Protein AF-A0A4Y8Q5B0-F1 (afdb_monomer_lite)

Structure (mmCIF, N/CA/C/O backbone):
data_AF-A0A4Y8Q5B0-F1
#
_entry.id   AF-A0A4Y8Q5B0-F1
#
loop_
_atom_site.group_PDB
_atom_site.id
_at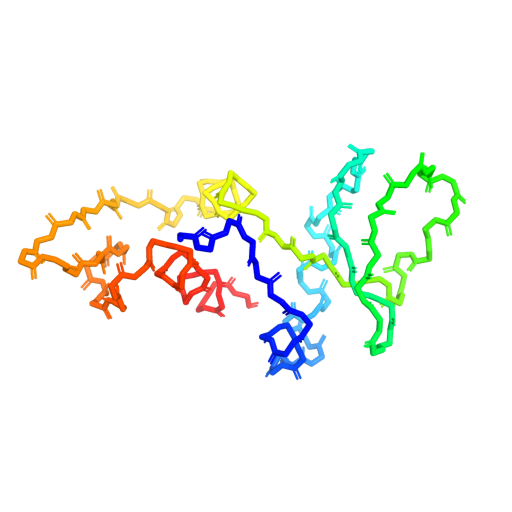om_site.type_symbol
_atom_site.label_atom_id
_atom_site.label_alt_id
_atom_site.label_comp_id
_atom_site.label_asym_id
_atom_site.label_entity_id
_atom_site.label_seq_id
_atom_site.pdbx_PDB_ins_code
_atom_site.Cartn_x
_atom_site.Cartn_y
_atom_site.Cartn_z
_atom_site.occupancy
_atom_site.B_iso_or_equiv
_atom_site.auth_seq_id
_atom_site.auth_comp_id
_atom_site.auth_asym_id
_atom_site.auth_atom_id
_atom_site.pdbx_PDB_model_num
ATOM 1 N N . MET A 1 1 ? -4.712 15.920 4.320 1.00 74.62 1 MET A N 1
ATOM 2 C CA . MET A 1 1 ? -5.005 14.478 4.361 1.00 74.62 1 MET A CA 1
ATOM 3 C C . MET A 1 1 ? -4.083 13.789 3.386 1.00 74.62 1 MET A C 1
ATOM 5 O O . MET A 1 1 ? -4.186 14.017 2.184 1.00 74.62 1 MET A O 1
ATOM 9 N N . LYS A 1 2 ? -3.141 13.016 3.909 1.00 85.06 2 LYS A N 1
ATOM 10 C CA . LYS A 1 2 ? -2.256 12.183 3.105 1.00 85.06 2 LYS A CA 1
ATOM 11 C C . LYS A 1 2 ? -3.037 11.066 2.398 1.00 85.06 2 LYS A C 1
ATOM 13 O O . LYS A 1 2 ? -3.950 10.492 2.984 1.00 85.06 2 LYS A O 1
ATOM 18 N N . LEU A 1 3 ? -2.701 10.789 1.136 1.00 89.31 3 LEU A N 1
ATOM 19 C CA . LEU A 1 3 ? -3.434 9.833 0.283 1.00 89.31 3 LEU A CA 1
ATOM 20 C C . LEU A 1 3 ? -2.623 8.588 -0.103 1.00 89.31 3 LEU A C 1
ATOM 22 O O . LEU A 1 3 ? -3.199 7.623 -0.600 1.00 89.31 3 LEU A O 1
ATOM 26 N N . ARG A 1 4 ? -1.304 8.620 0.107 1.00 95.12 4 ARG A N 1
ATOM 27 C CA . ARG A 1 4 ? -0.373 7.519 -0.151 1.00 95.12 4 ARG A CA 1
ATOM 28 C C . ARG A 1 4 ? 0.816 7.588 0.793 1.00 95.12 4 ARG A C 1
ATOM 30 O O . ARG A 1 4 ? 1.119 8.662 1.319 1.00 95.12 4 ARG A O 1
ATOM 37 N N . ILE A 1 5 ? 1.506 6.471 0.939 1.00 95.38 5 ILE A N 1
ATOM 38 C CA . ILE A 1 5 ? 2.794 6.407 1.632 1.00 95.38 5 ILE A CA 1
ATOM 39 C C . ILE A 1 5 ? 3.907 7.031 0.787 1.00 95.38 5 ILE A C 1
ATOM 41 O O . ILE A 1 5 ? 3.801 7.148 -0.434 1.00 95.38 5 ILE A O 1
ATOM 45 N N . THR A 1 6 ? 4.970 7.455 1.455 1.00 95.19 6 THR A N 1
ATOM 46 C CA . THR A 1 6 ? 6.124 8.133 0.852 1.00 95.19 6 THR A CA 1
ATOM 47 C C . THR A 1 6 ? 7.337 7.216 0.786 1.00 95.19 6 THR A C 1
ATOM 49 O O . THR A 1 6 ? 7.409 6.212 1.500 1.00 95.19 6 THR A O 1
ATOM 52 N N . TYR A 1 7 ? 8.342 7.604 -0.002 1.00 94.56 7 TYR A N 1
ATOM 53 C CA . TYR A 1 7 ? 9.646 6.938 -0.029 1.00 94.56 7 TYR A CA 1
ATOM 54 C C . TYR A 1 7 ? 10.215 6.737 1.384 1.00 94.56 7 TYR A C 1
ATOM 56 O O . TYR A 1 7 ? 10.651 5.645 1.725 1.00 94.56 7 TYR A O 1
ATOM 64 N N . ARG A 1 8 ? 10.140 7.765 2.242 1.00 93.94 8 ARG A N 1
ATOM 65 C CA . ARG A 1 8 ? 10.679 7.720 3.616 1.00 93.94 8 ARG A CA 1
ATOM 66 C C . ARG A 1 8 ? 10.037 6.663 4.510 1.00 93.94 8 ARG A C 1
ATOM 68 O O . ARG A 1 8 ? 10.592 6.341 5.559 1.00 93.94 8 ARG A O 1
ATOM 75 N N . GLU A 1 9 ? 8.837 6.220 4.167 1.00 93.94 9 GLU A N 1
ATOM 76 C CA . GLU A 1 9 ? 8.111 5.203 4.921 1.00 93.94 9 GLU A CA 1
ATOM 77 C C . GLU A 1 9 ? 8.465 3.822 4.399 1.00 93.94 9 GLU A C 1
ATOM 79 O O . GLU A 1 9 ? 8.905 2.983 5.176 1.00 93.94 9 GLU A O 1
ATOM 84 N N . VAL A 1 10 ? 8.418 3.621 3.079 1.00 94.19 10 VAL A N 1
ATOM 85 C CA . VAL A 1 10 ? 8.835 2.345 2.482 1.00 94.19 10 VAL A CA 1
ATOM 86 C C . VAL A 1 10 ? 10.330 2.065 2.652 1.00 94.19 10 VAL A C 1
ATOM 88 O O . VAL A 1 10 ? 10.728 0.907 2.701 1.00 94.19 10 VAL A O 1
ATOM 91 N N . SER A 1 11 ? 11.169 3.095 2.810 1.00 92.81 11 SER A N 1
ATOM 92 C CA . SER A 1 11 ? 12.608 2.944 3.060 1.00 92.81 11 SER A CA 1
ATOM 93 C C . SER A 1 11 ? 12.931 2.373 4.446 1.00 92.81 11 SER A C 1
ATOM 95 O O . SER A 1 11 ? 14.090 2.073 4.722 1.00 92.81 11 SER A O 1
ATOM 97 N N . ARG A 1 12 ? 11.943 2.279 5.346 1.00 94.44 12 ARG A N 1
ATOM 98 C CA . ARG A 1 12 ? 12.101 1.686 6.686 1.00 94.44 12 ARG A CA 1
ATOM 99 C C . ARG A 1 12 ? 11.874 0.177 6.692 1.00 94.44 12 ARG A C 1
ATOM 101 O O . ARG A 1 12 ? 12.196 -0.465 7.688 1.00 94.44 12 ARG A O 1
ATOM 108 N N . LEU A 1 13 ? 11.319 -0.367 5.610 1.00 95.62 13 LEU A N 1
ATOM 109 C CA . LEU A 1 13 ? 11.036 -1.788 5.474 1.00 95.62 13 LEU A CA 1
ATOM 110 C C . LEU A 1 13 ? 12.327 -2.606 5.395 1.00 95.62 13 LEU A C 1
ATOM 112 O O . LEU A 1 13 ? 13.323 -2.176 4.807 1.00 95.62 13 LEU A O 1
ATOM 116 N N . SER A 1 14 ? 12.288 -3.825 5.932 1.00 96.62 14 SER A N 1
ATOM 117 C CA . SER A 1 14 ? 13.367 -4.792 5.725 1.00 96.62 14 SER A CA 1
ATOM 118 C C . SER A 1 14 ? 13.401 -5.286 4.266 1.00 96.62 14 SER A C 1
ATOM 120 O O . SER A 1 14 ? 12.395 -5.199 3.551 1.00 96.62 14 SER A O 1
ATOM 122 N N . PRO A 1 15 ? 14.525 -5.859 3.796 1.00 95.25 15 PRO A N 1
ATOM 123 C CA . PRO A 1 15 ? 14.601 -6.461 2.463 1.00 95.25 15 PRO A CA 1
ATOM 124 C C . PRO A 1 15 ? 13.514 -7.515 2.196 1.00 95.25 15 PRO A C 1
ATOM 126 O O . PRO A 1 15 ? 12.980 -7.591 1.087 1.00 95.25 15 PRO A O 1
ATOM 129 N N . GLU A 1 16 ? 13.154 -8.305 3.208 1.00 96.50 16 GLU A N 1
ATOM 130 C CA . GLU A 1 16 ? 12.100 -9.318 3.143 1.00 96.50 16 GLU A CA 1
ATOM 131 C C . GLU A 1 16 ? 10.724 -8.672 2.961 1.00 96.50 16 GLU A C 1
ATOM 133 O O . GLU A 1 16 ? 9.993 -9.050 2.047 1.00 96.50 16 GLU A O 1
ATOM 138 N N . GLN A 1 17 ? 10.408 -7.643 3.751 1.00 97.06 17 GLN A N 1
ATOM 139 C CA . GLN A 1 17 ? 9.147 -6.904 3.647 1.00 97.06 17 GLN A CA 1
ATOM 140 C C . GLN A 1 17 ? 9.001 -6.222 2.283 1.00 97.06 17 GLN A C 1
ATOM 142 O O . GLN A 1 17 ? 7.941 -6.280 1.657 1.00 97.06 17 GLN A O 1
ATOM 147 N N . VAL A 1 18 ? 10.085 -5.629 1.771 1.00 95.75 18 VAL A N 1
ATOM 148 C CA . VAL A 1 18 ? 10.120 -5.057 0.419 1.00 95.75 18 VAL A CA 1
ATOM 149 C C . VAL A 1 18 ? 9.847 -6.134 -0.634 1.00 95.75 18 VAL A C 1
ATOM 151 O O . VAL A 1 18 ? 9.097 -5.893 -1.581 1.00 95.75 18 VAL A O 1
ATOM 154 N N . SER A 1 19 ? 10.432 -7.324 -0.482 1.00 95.50 19 SER A N 1
ATOM 155 C CA . SER A 1 19 ? 10.198 -8.453 -1.388 1.00 95.50 19 SER A CA 1
ATOM 156 C C . SER A 1 19 ? 8.731 -8.896 -1.372 1.00 95.50 19 SER A C 1
ATOM 158 O O . SER A 1 19 ? 8.109 -8.996 -2.434 1.00 95.50 19 SER A O 1
ATOM 160 N N . THR A 1 20 ? 8.144 -9.070 -0.181 1.00 95.69 20 THR A N 1
ATOM 161 C CA . THR A 1 20 ? 6.721 -9.396 -0.002 1.00 95.69 20 THR A CA 1
ATOM 162 C C . THR A 1 20 ? 5.840 -8.361 -0.693 1.00 95.69 20 THR A C 1
ATOM 164 O O . THR A 1 20 ? 4.994 -8.715 -1.520 1.00 95.69 20 THR A O 1
ATOM 167 N N . LEU A 1 21 ? 6.081 -7.076 -0.430 1.00 95.94 21 LEU A N 1
ATOM 168 C CA . LEU A 1 21 ? 5.307 -5.977 -0.992 1.00 95.94 21 LEU A CA 1
ATOM 169 C C . LEU A 1 21 ? 5.391 -5.936 -2.529 1.00 95.94 21 LEU A C 1
ATOM 171 O O . LEU A 1 21 ? 4.366 -5.837 -3.206 1.00 95.94 21 LEU A O 1
ATOM 175 N N . ARG A 1 22 ? 6.597 -6.080 -3.095 1.00 94.75 22 ARG A N 1
ATOM 176 C CA . ARG A 1 22 ? 6.826 -6.131 -4.553 1.00 94.75 22 ARG A CA 1
ATOM 177 C C . ARG A 1 22 ? 6.160 -7.327 -5.223 1.00 94.75 22 ARG A C 1
ATOM 179 O O . ARG A 1 22 ? 5.702 -7.210 -6.360 1.00 94.75 22 ARG A O 1
ATOM 186 N N . SER A 1 23 ? 6.154 -8.477 -4.550 1.00 94.69 23 SER A N 1
ATOM 187 C CA . SER A 1 23 ? 5.563 -9.707 -5.084 1.00 94.69 23 SER A CA 1
ATOM 188 C C . SER A 1 23 ? 4.041 -9.610 -5.186 1.00 94.69 23 SER A C 1
ATOM 190 O O . SER A 1 23 ? 3.455 -10.118 -6.139 1.00 94.69 23 SER A O 1
ATOM 192 N N . TRP A 1 24 ? 3.414 -8.913 -4.236 1.00 96.25 24 TRP A N 1
ATOM 193 C CA . TRP A 1 24 ? 1.974 -8.699 -4.210 1.00 96.25 24 TRP A CA 1
ATOM 194 C C . TRP A 1 24 ? 1.523 -7.625 -5.204 1.00 96.25 24 TRP A C 1
ATOM 196 O O . TRP A 1 24 ? 0.506 -7.787 -5.874 1.00 96.25 24 TRP A O 1
ATOM 206 N N . TRP A 1 25 ? 2.275 -6.530 -5.317 1.00 95.38 25 TRP A N 1
ATOM 207 C CA . TRP A 1 25 ? 1.848 -5.377 -6.101 1.00 95.38 25 TRP A CA 1
ATOM 208 C C . TRP A 1 25 ? 1.789 -5.668 -7.603 1.00 95.38 25 TRP A C 1
ATOM 210 O O . TRP A 1 25 ? 2.745 -6.154 -8.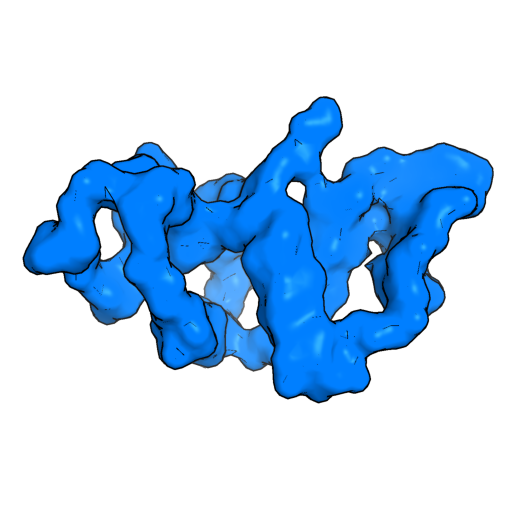206 1.00 95.38 25 TRP A O 1
ATOM 220 N N . GLN A 1 26 ? 0.677 -5.314 -8.239 1.00 93.56 26 GLN A N 1
ATOM 221 C CA . GLN A 1 26 ? 0.517 -5.334 -9.691 1.00 93.56 26 GLN A CA 1
ATOM 222 C C . GLN A 1 26 ? 0.450 -3.883 -10.187 1.00 93.56 26 GLN A C 1
ATOM 224 O O . GLN A 1 26 ? -0.587 -3.253 -9.996 1.00 93.56 26 GLN A O 1
ATOM 229 N N . PRO A 1 27 ? 1.529 -3.342 -10.789 1.00 93.31 27 PRO A N 1
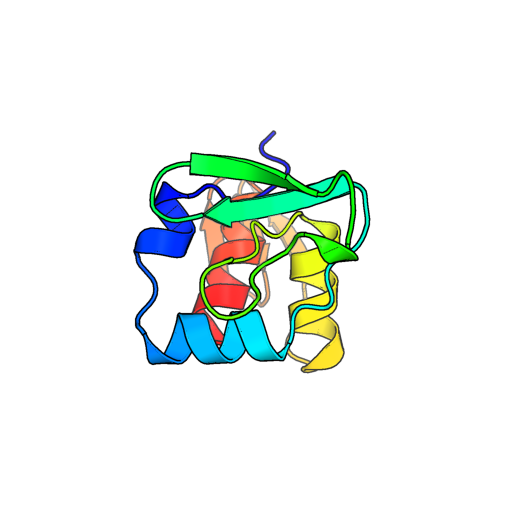ATOM 230 C CA . PRO A 1 27 ? 1.578 -1.947 -11.206 1.00 93.31 27 PRO A CA 1
ATOM 231 C C . PRO A 1 27 ? 0.479 -1.607 -12.208 1.00 93.31 27 PRO A C 1
ATOM 233 O O . PRO A 1 27 ? 0.284 -2.337 -13.183 1.00 93.31 27 PRO A O 1
ATOM 236 N N . GLN A 1 28 ? -0.176 -0.473 -11.993 1.00 94.56 28 GLN A N 1
ATOM 237 C CA . GLN A 1 28 ? -1.131 0.135 -12.916 1.00 94.56 28 GLN A CA 1
ATOM 238 C C . GLN A 1 28 ? -0.666 1.534 -13.331 1.00 94.56 28 GLN A C 1
ATOM 240 O O . GLN A 1 28 ? 0.124 2.176 -12.639 1.00 94.56 28 GLN A O 1
ATOM 245 N N . GLU A 1 29 ? -1.141 2.017 -14.478 1.00 94.06 29 GLU A N 1
ATOM 246 C CA . GLU A 1 29 ? -0.919 3.412 -14.865 1.00 94.06 29 GLU A CA 1
ATOM 247 C C . GLU A 1 29 ? -1.545 4.350 -13.826 1.00 94.06 29 GLU A C 1
ATOM 249 O O . GLU A 1 29 ? -2.671 4.140 -13.377 1.00 94.06 29 GLU A O 1
ATOM 254 N N . GLY A 1 30 ? -0.795 5.375 -13.424 1.00 93.69 30 GLY A N 1
ATOM 255 C CA . GLY A 1 30 ? -1.171 6.277 -12.335 1.00 93.69 30 GLY A CA 1
ATOM 256 C C . GLY A 1 30 ? -0.749 5.815 -10.936 1.00 93.69 30 GLY A C 1
ATOM 257 O O . GLY A 1 30 ? -0.833 6.612 -10.000 1.00 93.69 30 GLY A O 1
ATOM 258 N N . ASP A 1 31 ? -0.247 4.585 -10.773 1.00 95.88 31 ASP A N 1
ATOM 259 C CA . ASP A 1 31 ? 0.364 4.167 -9.509 1.00 95.88 31 ASP A CA 1
ATOM 260 C C . ASP A 1 31 ? 1.618 4.983 -9.209 1.00 95.88 31 ASP A C 1
ATOM 262 O O . ASP A 1 31 ? 2.334 5.415 -10.112 1.00 95.88 31 ASP A O 1
ATOM 266 N N . TYR A 1 32 ? 1.920 5.141 -7.924 1.00 96.44 32 TYR A N 1
ATOM 267 C CA . TYR A 1 32 ? 3.180 5.718 -7.482 1.00 96.44 32 TYR A CA 1
ATOM 268 C C . TYR A 1 32 ? 4.133 4.621 -7.027 1.00 96.44 32 TYR A C 1
ATOM 270 O O . TYR A 1 32 ? 3.735 3.626 -6.419 1.00 96.44 32 TYR A O 1
ATOM 278 N N . LEU A 1 33 ? 5.412 4.823 -7.300 1.00 95.75 33 LEU A N 1
ATOM 279 C CA . LEU A 1 33 ? 6.487 3.934 -6.901 1.00 95.75 33 LEU A CA 1
ATOM 280 C C . LEU A 1 33 ? 7.716 4.742 -6.497 1.00 95.75 33 LEU A C 1
ATOM 282 O O . LEU A 1 33 ? 7.853 5.916 -6.834 1.00 95.75 33 LEU A O 1
ATOM 286 N N . SER A 1 34 ? 8.614 4.092 -5.777 1.00 95.31 34 SER A N 1
ATOM 287 C CA . SER A 1 34 ? 9.951 4.580 -5.506 1.00 95.31 34 SER A CA 1
ATOM 288 C C . SER A 1 34 ? 10.966 3.796 -6.335 1.00 95.31 34 SER A C 1
ATOM 290 O O . SER A 1 34 ? 10.933 2.561 -6.368 1.00 95.31 34 SER A O 1
ATOM 292 N N . LEU A 1 35 ? 11.855 4.527 -7.006 1.00 90.69 35 LEU A N 1
ATOM 293 C CA . LEU A 1 35 ? 13.084 4.017 -7.609 1.00 90.69 35 LEU A CA 1
ATOM 294 C C . LEU A 1 35 ? 14.248 4.658 -6.868 1.00 90.69 35 LEU A C 1
ATOM 296 O O . LEU A 1 35 ? 14.454 5.867 -6.964 1.00 90.69 35 LEU A O 1
ATOM 300 N N . ASP A 1 36 ? 14.990 3.841 -6.127 1.00 83.19 36 ASP A N 1
ATOM 301 C CA . ASP A 1 36 ? 16.084 4.289 -5.268 1.00 83.19 36 ASP A CA 1
ATOM 302 C C . ASP A 1 36 ? 15.605 5.366 -4.272 1.00 83.19 36 ASP A C 1
ATOM 304 O O . ASP A 1 36 ? 14.932 5.023 -3.306 1.00 83.19 36 ASP A O 1
ATOM 308 N N . GLU A 1 37 ? 15.886 6.651 -4.513 1.00 84.12 37 GLU A N 1
ATOM 309 C CA . GLU A 1 37 ? 15.492 7.776 -3.642 1.00 84.12 37 GLU A CA 1
ATOM 310 C C . GLU A 1 37 ? 14.438 8.708 -4.269 1.00 84.12 37 GLU A C 1
ATOM 312 O O . GLU A 1 37 ? 14.079 9.739 -3.691 1.00 84.12 37 GLU A O 1
ATOM 317 N N . HIS A 1 38 ? 13.935 8.368 -5.458 1.00 88.62 38 HIS A N 1
ATOM 318 C CA . HIS A 1 38 ? 12.966 9.176 -6.194 1.00 88.62 38 HIS A CA 1
ATOM 319 C C . HIS A 1 38 ? 11.571 8.559 -6.141 1.00 88.62 38 HIS A C 1
ATOM 321 O O . HIS A 1 38 ? 11.417 7.345 -6.259 1.00 88.62 38 HIS A O 1
ATOM 327 N N . GLU A 1 39 ? 10.551 9.406 -5.974 1.00 94.62 39 GLU A N 1
ATOM 328 C CA . GLU A 1 39 ? 9.150 9.021 -6.156 1.00 94.62 39 GLU A CA 1
ATOM 329 C C . GLU A 1 39 ? 8.723 9.342 -7.588 1.00 94.62 39 GLU A C 1
ATOM 331 O O . GLU A 1 39 ? 8.858 10.478 -8.045 1.00 94.62 39 GLU A O 1
ATOM 336 N N . GLU A 1 40 ? 8.161 8.357 -8.276 1.00 93.94 40 GLU A N 1
ATOM 337 C CA . GLU A 1 40 ? 7.686 8.492 -9.647 1.00 93.94 40 GLU A CA 1
ATOM 338 C C . GLU A 1 40 ? 6.267 7.948 -9.785 1.00 93.94 40 GLU A C 1
ATOM 340 O O . GLU A 1 40 ? 5.843 7.058 -9.046 1.00 93.94 40 GLU A O 1
ATOM 345 N N . MET A 1 41 ? 5.531 8.495 -10.750 1.00 94.06 41 MET A N 1
ATOM 346 C CA . MET A 1 41 ? 4.252 7.942 -11.175 1.00 94.06 41 MET A CA 1
ATOM 347 C C . MET A 1 41 ? 4.472 7.039 -12.385 1.00 94.06 41 MET A C 1
ATOM 349 O O . MET A 1 41 ? 5.252 7.350 -13.286 1.00 94.06 41 MET A O 1
ATOM 353 N N . VAL A 1 42 ? 3.747 5.934 -12.434 1.00 93.94 42 VAL A N 1
ATOM 354 C CA . VAL A 1 42 ? 3.736 5.022 -13.566 1.00 93.94 42 VAL A CA 1
ATOM 355 C C . VAL A 1 42 ? 2.978 5.657 -14.726 1.00 93.94 42 VAL A C 1
ATOM 357 O O . VAL A 1 42 ? 1.752 5.734 -14.710 1.00 93.94 42 VAL A O 1
ATOM 360 N N . TYR A 1 43 ? 3.711 6.073 -15.757 1.00 89.06 43 TYR A N 1
ATOM 361 C CA . TYR A 1 43 ? 3.127 6.515 -17.029 1.00 89.06 43 TYR A CA 1
ATOM 362 C C . TYR A 1 43 ? 3.012 5.383 -18.054 1.00 89.06 43 TYR A C 1
ATOM 364 O O . TYR A 1 43 ? 2.109 5.402 -18.878 1.00 89.06 43 TYR A O 1
ATOM 372 N N . PHE A 1 44 ? 3.927 4.405 -18.011 1.00 86.94 44 PHE A N 1
ATOM 373 C CA . PHE A 1 44 ? 3.966 3.276 -18.942 1.00 86.94 44 PHE A CA 1
ATOM 374 C C . PHE A 1 44 ? 4.448 2.006 -18.235 1.00 86.94 44 PHE A C 1
ATOM 376 O O . PHE A 1 44 ? 5.562 1.964 -17.708 1.00 86.94 44 PHE A O 1
ATOM 383 N N . LEU A 1 45 ? 3.646 0.939 -18.278 1.00 82.50 45 LEU A N 1
ATOM 384 C CA . LEU A 1 45 ? 3.930 -0.316 -17.563 1.00 82.50 45 LEU A CA 1
ATOM 385 C C . LEU A 1 45 ? 5.223 -1.010 -18.020 1.00 82.50 45 LEU A C 1
ATOM 387 O O . LEU A 1 45 ? 5.968 -1.546 -17.201 1.00 82.50 45 LEU A O 1
ATOM 391 N N . ASN A 1 46 ? 5.520 -0.966 -19.321 1.00 81.19 46 ASN A N 1
ATOM 392 C CA . ASN A 1 46 ? 6.652 -1.687 -19.916 1.00 81.19 46 ASN A CA 1
ATOM 393 C C . ASN A 1 46 ? 8.031 -1.141 -19.496 1.00 81.19 46 ASN A C 1
ATOM 395 O O . ASN A 1 46 ? 9.039 -1.800 -19.738 1.00 81.19 46 ASN A O 1
ATOM 399 N N . GLY A 1 47 ? 8.091 0.045 -18.879 1.00 80.00 47 GLY A N 1
ATOM 400 C CA . GLY A 1 47 ? 9.334 0.654 -18.396 1.00 80.00 47 GLY A CA 1
ATOM 401 C C . GLY A 1 47 ? 9.682 0.326 -16.941 1.00 80.00 47 GLY A C 1
ATOM 402 O O . GLY A 1 47 ? 10.769 0.675 -16.484 1.00 80.00 47 GLY A O 1
ATOM 403 N N . ILE A 1 48 ? 8.787 -0.329 -16.193 1.00 87.75 48 ILE A N 1
ATOM 404 C CA . ILE A 1 48 ? 8.971 -0.517 -14.751 1.00 87.75 48 ILE A CA 1
ATOM 405 C C . ILE A 1 48 ? 9.939 -1.665 -14.481 1.00 87.75 48 ILE A C 1
ATOM 407 O O . ILE A 1 48 ? 9.648 -2.837 -14.732 1.00 87.75 48 ILE A O 1
ATOM 411 N N . ASN A 1 49 ? 11.068 -1.345 -13.851 1.00 87.94 49 ASN A N 1
ATOM 412 C CA . ASN A 1 49 ? 11.953 -2.365 -13.311 1.00 87.94 49 ASN A CA 1
ATOM 413 C C . ASN A 1 49 ? 11.425 -2.885 -11.963 1.00 87.94 49 ASN A C 1
ATOM 415 O O . ASN A 1 49 ? 11.733 -2.336 -10.906 1.00 87.94 49 ASN A O 1
ATOM 419 N N . ARG A 1 50 ? 10.660 -3.981 -11.995 1.00 85.81 50 ARG A N 1
ATOM 420 C CA . ARG A 1 50 ? 10.010 -4.574 -10.810 1.00 85.81 50 ARG A CA 1
ATOM 421 C C . ARG A 1 50 ? 10.967 -5.041 -9.710 1.00 85.81 50 ARG A C 1
ATOM 423 O O . ARG A 1 50 ? 10.537 -5.195 -8.573 1.00 85.81 50 ARG A O 1
ATOM 430 N N . THR A 1 51 ? 12.241 -5.283 -10.020 1.00 87.25 51 THR A N 1
ATOM 431 C CA . THR A 1 51 ? 13.222 -5.693 -9.000 1.00 87.25 51 THR A CA 1
ATOM 432 C C . THR A 1 51 ? 13.758 -4.508 -8.203 1.00 87.25 51 THR A C 1
ATOM 434 O O . THR A 1 51 ? 14.274 -4.697 -7.103 1.00 87.25 51 THR A O 1
ATOM 437 N N . LYS A 1 52 ? 13.609 -3.288 -8.732 1.00 89.75 52 LYS A N 1
ATOM 438 C CA . LYS A 1 52 ? 14.031 -2.040 -8.088 1.00 89.75 52 LYS A CA 1
ATOM 439 C C . LYS A 1 52 ? 12.855 -1.225 -7.562 1.00 89.75 52 LYS A C 1
ATOM 441 O O . LYS A 1 52 ? 12.946 -0.679 -6.468 1.00 89.75 52 LYS A O 1
ATOM 446 N N . ALA A 1 53 ? 11.743 -1.197 -8.290 1.00 93.81 53 ALA A N 1
ATOM 447 C CA . ALA A 1 53 ? 10.566 -0.423 -7.924 1.00 93.81 53 ALA A CA 1
ATOM 448 C C . ALA A 1 53 ? 9.952 -0.910 -6.606 1.00 93.81 53 ALA A C 1
ATOM 450 O O . ALA A 1 53 ? 9.750 -2.110 -6.418 1.00 93.81 53 ALA A O 1
ATOM 451 N N . ILE A 1 54 ? 9.641 0.012 -5.701 1.00 96.00 54 ILE A N 1
ATOM 452 C CA . ILE A 1 54 ? 8.875 -0.255 -4.477 1.00 96.00 54 ILE A CA 1
ATOM 453 C C . ILE A 1 54 ? 7.565 0.526 -4.581 1.00 96.00 54 ILE A C 1
ATOM 455 O O . ILE A 1 54 ? 7.625 1.737 -4.774 1.00 96.00 54 ILE A O 1
ATOM 459 N N . PRO A 1 55 ? 6.387 -0.108 -4.492 1.00 96.81 55 PRO 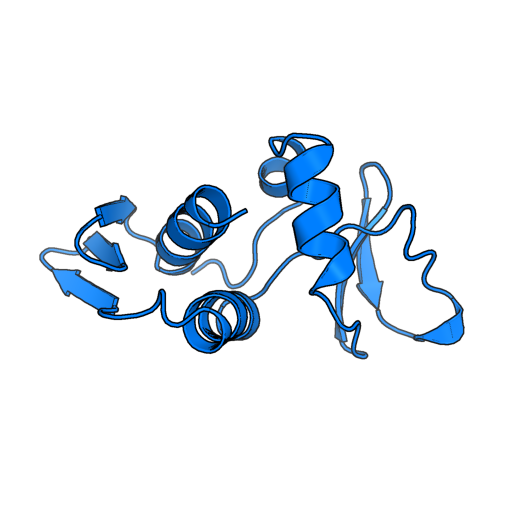A N 1
ATOM 460 C CA . PRO A 1 55 ? 5.135 0.627 -4.613 1.00 96.81 55 PRO A CA 1
ATOM 461 C C . PRO A 1 55 ? 4.916 1.598 -3.458 1.00 96.81 55 PRO A C 1
ATOM 463 O O . PRO A 1 55 ? 5.142 1.265 -2.296 1.00 96.81 55 PRO A O 1
ATOM 466 N N . LEU A 1 56 ? 4.391 2.774 -3.785 1.00 97.19 56 LEU A N 1
ATOM 467 C CA . LEU A 1 56 ? 3.939 3.780 -2.833 1.00 97.19 56 LEU A CA 1
ATOM 468 C C . LEU A 1 56 ? 2.416 3.707 -2.741 1.00 97.19 56 LEU A C 1
ATOM 470 O O . LEU A 1 56 ? 1.698 4.462 -3.400 1.00 97.19 56 LEU A O 1
ATOM 474 N N . LEU A 1 57 ? 1.937 2.746 -1.947 1.00 97.88 57 LEU A N 1
ATOM 475 C CA . LEU A 1 57 ? 0.519 2.415 -1.842 1.00 97.88 57 LEU A CA 1
ATOM 476 C C . LEU A 1 57 ? -0.341 3.623 -1.456 1.00 97.88 57 LEU A C 1
ATOM 478 O O . LEU A 1 57 ? -0.071 4.327 -0.478 1.00 97.88 57 LEU A O 1
ATOM 482 N N . ASN A 1 58 ? -1.423 3.819 -2.204 1.00 97.00 58 ASN A N 1
ATOM 483 C CA . ASN A 1 58 ? -2.507 4.720 -1.828 1.00 97.00 58 ASN A CA 1
ATOM 484 C C . ASN A 1 58 ? -3.487 4.058 -0.834 1.00 97.00 58 ASN A C 1
ATOM 486 O O . ASN A 1 58 ? -3.391 2.864 -0.545 1.00 97.00 58 ASN A O 1
ATOM 490 N N . LEU A 1 59 ? -4.453 4.829 -0.316 1.00 96.38 59 LEU A N 1
ATOM 491 C CA . LEU A 1 59 ? -5.481 4.327 0.614 1.00 96.38 59 LEU A CA 1
ATOM 492 C C . LEU A 1 59 ? -6.190 3.062 0.107 1.00 96.38 59 LEU A C 1
ATOM 494 O O . LEU A 1 59 ? -6.314 2.090 0.849 1.00 96.38 59 LEU A O 1
ATOM 498 N N . GLY A 1 60 ? -6.638 3.072 -1.151 1.00 95.81 60 GLY A N 1
ATOM 499 C CA . GLY A 1 60 ? -7.361 1.950 -1.749 1.00 95.81 60 GLY A CA 1
ATOM 500 C C . GLY A 1 60 ? -6.493 0.700 -1.861 1.00 95.81 60 GLY A C 1
ATOM 501 O O . GLY A 1 60 ? -6.946 -0.391 -1.531 1.00 95.81 60 GLY A O 1
ATOM 502 N N . GLN A 1 61 ? -5.226 0.862 -2.238 1.00 97.75 61 GLN A N 1
ATOM 503 C CA . GLN A 1 61 ? -4.273 -0.243 -2.336 1.00 97.75 61 GLN A CA 1
ATOM 504 C C . GLN A 1 61 ? -3.923 -0.836 -0.969 1.00 97.75 61 GLN A C 1
ATOM 506 O O . GLN A 1 61 ? -3.804 -2.051 -0.854 1.00 97.75 61 GLN A O 1
ATOM 511 N N . MET A 1 62 ? -3.794 -0.016 0.079 1.00 97.31 62 MET A N 1
ATOM 512 C CA . MET A 1 62 ? -3.575 -0.526 1.439 1.00 97.31 62 MET A CA 1
ATOM 513 C C . MET A 1 62 ? -4.795 -1.293 1.961 1.00 97.31 62 MET A C 1
ATOM 515 O O . MET A 1 62 ? -4.644 -2.368 2.537 1.00 97.31 62 MET A O 1
ATOM 519 N N . VAL A 1 63 ? -6.005 -0.781 1.713 1.00 96.81 63 VAL A N 1
ATOM 520 C CA . VAL A 1 63 ? -7.257 -1.491 2.025 1.00 96.81 63 VAL A CA 1
ATOM 521 C C . VAL A 1 63 ? -7.309 -2.828 1.289 1.00 96.81 63 VAL A C 1
ATOM 523 O O . VAL A 1 63 ? -7.527 -3.856 1.924 1.00 96.81 63 VAL A O 1
ATOM 526 N N . GLN A 1 64 ? -7.035 -2.836 -0.018 1.00 97.69 64 GLN A N 1
ATOM 527 C CA . GLN A 1 64 ? -7.013 -4.054 -0.826 1.00 97.69 64 GLN A CA 1
ATOM 528 C C . GLN A 1 64 ? -5.976 -5.066 -0.316 1.00 97.69 64 GLN A C 1
ATOM 530 O O . GLN A 1 64 ? -6.293 -6.243 -0.170 1.00 97.69 64 GLN A O 1
ATOM 535 N N . PHE A 1 65 ? -4.756 -4.617 0.003 1.00 97.44 65 PHE A N 1
ATOM 536 C CA . PHE A 1 65 ? -3.690 -5.474 0.528 1.00 97.44 65 PHE A CA 1
ATOM 537 C C . PHE A 1 65 ? -4.130 -6.246 1.775 1.00 97.44 65 PHE A C 1
ATOM 539 O O . PHE A 1 65 ? -3.866 -7.449 1.892 1.00 97.44 65 PHE A O 1
ATOM 546 N N . LEU A 1 66 ? -4.772 -5.538 2.710 1.00 96.94 66 LEU A N 1
ATOM 547 C CA . LEU A 1 66 ? -5.243 -6.085 3.978 1.00 96.94 66 LEU A CA 1
ATOM 548 C C . LEU A 1 66 ? -6.475 -6.978 3.785 1.00 96.94 66 LEU A C 1
ATOM 550 O O . LEU A 1 66 ? -6.562 -8.037 4.409 1.00 96.94 66 LEU A O 1
ATOM 554 N N . ASP A 1 67 ? -7.405 -6.578 2.919 1.00 97.12 67 ASP A N 1
ATOM 555 C CA . ASP A 1 67 ? -8.638 -7.317 2.634 1.00 97.12 67 ASP A CA 1
ATOM 556 C C . ASP A 1 67 ? -8.360 -8.669 1.958 1.00 97.12 67 ASP A C 1
ATOM 558 O O . ASP A 1 67 ? -8.823 -9.707 2.432 1.00 97.12 67 ASP A O 1
ATOM 562 N N . GLU A 1 68 ? -7.492 -8.704 0.941 1.00 96.81 68 GLU A N 1
ATOM 563 C CA . GLU A 1 68 ? -7.101 -9.947 0.254 1.00 96.81 68 GLU A CA 1
ATOM 564 C C . GLU A 1 68 ? -6.446 -10.967 1.200 1.00 96.81 68 GLU A C 1
ATOM 566 O O . GLU A 1 68 ? -6.533 -12.180 0.989 1.00 96.81 68 GLU A O 1
ATOM 571 N N . ARG A 1 69 ? -5.821 -10.487 2.281 1.00 95.62 69 ARG A N 1
ATOM 572 C CA . ARG A 1 69 ? -5.218 -11.314 3.339 1.00 95.62 69 ARG A CA 1
ATOM 573 C C . ARG A 1 69 ? -6.176 -11.635 4.482 1.00 95.62 69 ARG A C 1
ATOM 575 O O . ARG A 1 69 ? -5.786 -12.344 5.407 1.00 95.62 69 ARG A O 1
ATOM 582 N N . LYS A 1 70 ? -7.419 -11.148 4.427 1.00 96.06 70 LYS A N 1
ATOM 583 C CA . LYS A 1 70 ? -8.425 -11.244 5.497 1.00 96.06 70 LYS A CA 1
ATOM 584 C C . LYS A 1 70 ? -7.943 -10.649 6.820 1.00 96.06 70 LYS A C 1
ATOM 586 O O . LYS A 1 70 ? -8.333 -11.115 7.887 1.00 96.06 70 LYS A O 1
ATOM 591 N N . LEU A 1 71 ? -7.080 -9.642 6.735 1.00 94.56 71 LEU A N 1
ATOM 592 C CA . LEU A 1 71 ? -6.535 -8.923 7.879 1.00 94.56 71 LEU A CA 1
ATOM 593 C C . LEU A 1 71 ? -7.296 -7.629 8.142 1.00 94.56 71 LEU A C 1
ATOM 595 O O . LEU A 1 71 ? -7.124 -7.056 9.206 1.00 94.56 71 LEU A O 1
ATOM 599 N N . LEU A 1 72 ? -8.124 -7.152 7.210 1.00 94.88 72 LEU A N 1
ATOM 600 C CA . LEU A 1 72 ? -8.953 -5.974 7.430 1.00 94.88 72 LEU A CA 1
ATOM 601 C C . LEU A 1 72 ? -10.265 -6.357 8.124 1.00 94.88 72 LEU A C 1
ATOM 603 O O . LEU A 1 72 ? -11.124 -7.008 7.534 1.00 94.88 72 LEU A O 1
ATOM 607 N N . HIS A 1 73 ? -10.432 -5.948 9.379 1.00 91.25 73 HIS A N 1
ATOM 608 C CA . HIS A 1 73 ? -11.633 -6.231 10.170 1.00 91.25 73 HIS A CA 1
ATOM 609 C C . HIS A 1 73 ? -12.409 -4.966 10.517 1.00 91.25 73 HIS A C 1
ATOM 611 O O . HIS A 1 73 ? -13.632 -4.940 10.396 1.00 91.25 73 HIS A O 1
ATOM 617 N N . THR A 1 74 ? -11.706 -3.922 10.955 1.00 93.12 74 THR A N 1
ATOM 618 C CA . THR A 1 74 ? -12.317 -2.654 11.359 1.00 93.12 74 THR A CA 1
ATOM 619 C C . THR A 1 74 ? -11.479 -1.474 10.888 1.00 93.12 74 THR A C 1
ATOM 621 O O . THR A 1 74 ? -10.250 -1.508 10.947 1.00 93.12 74 THR A O 1
ATOM 624 N N . ILE A 1 75 ? -12.164 -0.422 10.438 1.00 93.56 75 ILE A N 1
ATOM 625 C CA . ILE A 1 75 ? -11.612 0.917 10.234 1.00 93.56 75 ILE A CA 1
ATOM 626 C C . ILE A 1 75 ? -12.579 1.873 10.925 1.00 93.56 75 ILE A C 1
ATOM 628 O O . ILE A 1 75 ? -13.733 1.986 10.512 1.00 93.56 75 ILE A O 1
ATOM 632 N N . GLU A 1 76 ? -12.135 2.546 11.979 1.00 93.50 76 GLU A N 1
ATOM 633 C CA . GLU A 1 76 ? -12.976 3.465 12.744 1.00 93.50 76 GLU A CA 1
ATOM 634 C C . GLU A 1 76 ? -12.231 4.763 13.049 1.00 93.50 76 GLU A C 1
ATOM 636 O O . GLU A 1 76 ? -11.004 4.791 13.123 1.00 93.50 76 GLU A O 1
ATOM 641 N N . GLN A 1 77 ? -12.986 5.842 13.259 1.00 91.62 77 GLN A N 1
ATOM 642 C CA . GLN A 1 77 ? -12.459 7.082 13.816 1.00 91.62 77 GLN A CA 1
ATOM 643 C C . GLN A 1 77 ? -13.137 7.354 15.160 1.00 91.62 77 GLN A C 1
ATOM 645 O O . GLN A 1 77 ? -14.366 7.413 15.233 1.00 91.62 77 GLN A O 1
ATOM 650 N N . ARG A 1 78 ? -12.350 7.526 16.226 1.00 88.44 78 ARG A N 1
ATOM 651 C CA . ARG A 1 78 ? -12.838 7.882 17.569 1.00 88.44 78 ARG A CA 1
ATOM 652 C C . ARG A 1 78 ? -11.976 8.991 18.146 1.00 88.44 78 ARG A C 1
ATOM 654 O O . ARG A 1 78 ? -10.755 8.913 18.080 1.00 88.44 78 ARG A O 1
ATOM 661 N N . ASP A 1 79 ? -12.616 10.034 18.666 1.00 88.25 79 ASP A N 1
ATOM 662 C CA . ASP A 1 79 ? -11.945 11.187 19.285 1.00 88.25 79 ASP A CA 1
ATOM 663 C C . ASP A 1 79 ? -10.835 11.810 18.408 1.00 88.25 79 ASP A C 1
ATOM 665 O O . ASP A 1 79 ? -9.810 12.279 18.896 1.00 88.25 79 ASP A O 1
ATOM 669 N N . GLY A 1 80 ? -11.035 11.805 17.083 1.00 86.75 80 GLY A N 1
ATOM 670 C CA . GLY A 1 80 ? -10.080 12.343 16.107 1.00 86.75 80 GLY A CA 1
ATOM 671 C C . GLY A 1 80 ? -8.922 11.410 15.730 1.00 86.75 80 GLY A C 1
ATOM 672 O O . GLY A 1 80 ? -8.118 11.781 14.879 1.00 86.75 80 GLY A O 1
ATOM 673 N N . LEU A 1 81 ? -8.857 10.203 16.294 1.00 89.44 81 LEU A N 1
ATOM 674 C CA . LEU A 1 81 ? -7.851 9.185 15.986 1.00 89.44 81 LEU A CA 1
ATOM 675 C C . LEU A 1 81 ? -8.434 8.101 15.085 1.00 89.44 81 LEU A C 1
ATOM 677 O O . LEU A 1 81 ? -9.577 7.679 15.283 1.00 89.44 81 LEU A O 1
ATOM 681 N N . TRP A 1 82 ? -7.644 7.637 14.119 1.00 92.00 82 TRP A N 1
ATOM 682 C CA . TRP A 1 82 ? -8.008 6.485 13.302 1.00 92.00 82 TRP A CA 1
ATOM 683 C C . TRP A 1 82 ? -7.522 5.194 13.951 1.00 92.00 82 TRP A C 1
ATOM 685 O O . TRP A 1 82 ? -6.394 5.096 14.431 1.00 92.00 82 TRP A O 1
ATOM 695 N N . THR A 1 83 ? -8.368 4.175 13.935 1.00 89.94 83 THR A N 1
ATOM 696 C CA . THR A 1 83 ? -8.016 2.818 14.339 1.00 89.94 83 THR A CA 1
ATOM 697 C C . THR A 1 83 ? -8.235 1.877 13.166 1.00 89.94 83 THR A C 1
ATOM 699 O O . THR A 1 83 ? -9.272 1.909 12.501 1.00 89.94 83 THR A O 1
ATOM 702 N N . VAL A 1 84 ? -7.248 1.020 12.917 1.00 91.25 84 VAL A N 1
ATOM 703 C CA . VAL A 1 84 ? -7.366 -0.104 11.985 1.00 91.25 84 VAL A CA 1
ATOM 704 C C . VAL A 1 84 ? -7.128 -1.368 12.798 1.00 91.25 84 VAL A C 1
ATOM 706 O O . VAL A 1 84 ? -6.114 -1.482 13.484 1.00 91.25 84 VAL A O 1
ATOM 709 N N . ASN A 1 85 ? -8.090 -2.292 12.801 1.00 88.38 85 ASN A N 1
ATOM 710 C CA . ASN A 1 85 ? -8.042 -3.535 13.584 1.00 88.38 85 ASN A CA 1
ATOM 711 C C . ASN A 1 85 ? -7.777 -3.329 15.086 1.00 88.38 85 ASN A C 1
ATOM 713 O O . ASN A 1 85 ? -7.024 -4.079 15.706 1.00 88.38 85 ASN A O 1
ATOM 717 N N . ASN A 1 86 ? -8.386 -2.297 15.676 1.00 78.62 86 ASN A N 1
ATOM 718 C CA . ASN A 1 86 ? -8.205 -1.899 17.079 1.00 78.62 86 ASN A CA 1
ATOM 719 C C . ASN A 1 86 ? -6.774 -1.479 17.462 1.00 78.62 86 ASN A C 1
ATOM 721 O O . ASN A 1 86 ? -6.502 -1.279 18.647 1.00 78.62 86 ASN A O 1
ATOM 725 N N . GLN A 1 87 ? -5.865 -1.305 16.499 1.00 76.31 87 GLN A N 1
ATOM 726 C CA . GLN A 1 87 ? -4.593 -0.641 16.752 1.00 76.31 87 GLN A CA 1
ATOM 727 C C . GLN A 1 87 ? -4.808 0.867 16.655 1.00 76.31 87 GLN A C 1
ATOM 729 O O . GLN A 1 87 ? -5.280 1.376 15.636 1.00 76.31 87 GLN A O 1
ATOM 734 N N . PHE A 1 88 ? -4.51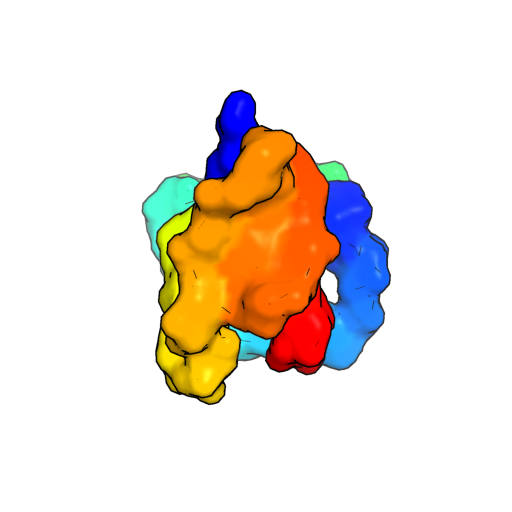9 1.571 17.751 1.00 64.19 88 PHE A N 1
ATOM 735 C CA . PHE A 1 88 ? -4.567 3.026 17.777 1.00 64.19 88 PHE A CA 1
ATOM 736 C C . PHE A 1 88 ? -3.481 3.571 16.883 1.00 64.19 88 PHE A C 1
ATOM 738 O O . PHE A 1 88 ? -2.295 3.316 17.095 1.00 64.19 88 PHE A O 1
ATOM 745 N N . SER A 1 89 ? -3.916 4.334 15.900 1.00 65.50 89 SER A N 1
ATOM 746 C CA . SER A 1 89 ? -3.028 5.019 15.004 1.00 65.50 89 SER A CA 1
ATOM 747 C C . SER A 1 89 ? -3.323 6.508 15.021 1.00 65.50 89 SER A C 1
ATOM 749 O O .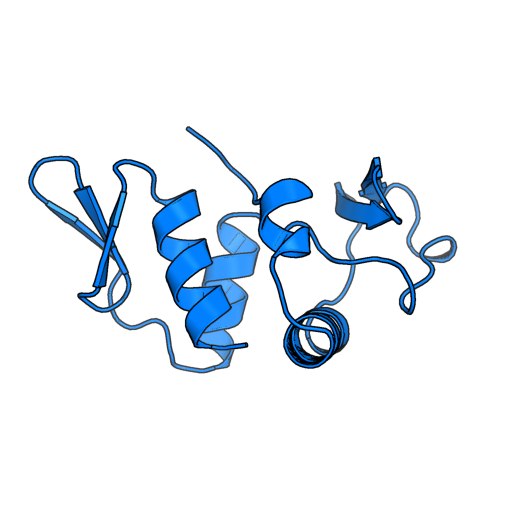 SER A 1 89 ? -4.287 6.989 15.615 1.00 65.50 89 SER A O 1
ATOM 751 N N . ASP A 1 90 ? -2.399 7.224 14.409 1.00 68.31 90 ASP A N 1
ATOM 752 C CA . ASP A 1 90 ? -2.339 8.662 14.253 1.00 68.31 90 ASP A CA 1
ATOM 753 C C . ASP A 1 90 ? -3.676 9.278 13.774 1.00 68.31 90 ASP A C 1
ATOM 755 O O . ASP A 1 90 ? -4.625 8.617 13.346 1.00 68.31 90 ASP A O 1
ATOM 759 N N . SER A 1 91 ? -3.737 10.602 13.795 1.00 82.19 91 SER A N 1
ATOM 760 C CA . SER A 1 91 ? -4.856 11.406 13.294 1.00 82.19 91 SER A CA 1
ATOM 761 C C . SER A 1 91 ? -5.150 11.231 11.792 1.00 82.19 91 SER A C 1
ATOM 763 O O . SER A 1 91 ? -6.198 11.672 11.311 1.00 82.19 91 SER A O 1
ATOM 765 N N . GLU A 1 92 ? -4.271 10.564 11.034 1.00 90.19 92 GLU A N 1
ATOM 766 C CA . GLU A 1 92 ? -4.426 10.329 9.597 1.00 90.19 92 GLU A CA 1
ATOM 767 C C . GLU A 1 92 ? -4.677 8.852 9.250 1.00 90.19 92 GLU A C 1
ATOM 769 O O . GLU A 1 92 ? -3.831 7.987 9.480 1.00 90.19 92 GLU A O 1
ATOM 774 N N . LEU A 1 93 ? -5.791 8.580 8.557 1.00 92.38 93 LEU A N 1
ATOM 775 C CA . LEU A 1 93 ? -6.163 7.244 8.068 1.00 92.38 93 LEU A CA 1
ATOM 776 C C . LEU A 1 93 ? -5.057 6.571 7.238 1.00 92.38 93 LEU A C 1
ATOM 778 O O . LEU A 1 93 ? -4.861 5.363 7.329 1.00 92.38 93 LEU A O 1
ATOM 782 N N . CYS A 1 94 ? -4.322 7.343 6.431 1.00 94.19 94 CYS A N 1
ATOM 783 C CA . CYS A 1 94 ? -3.221 6.816 5.622 1.00 94.19 94 CYS A CA 1
ATOM 784 C C . CYS A 1 94 ? -2.130 6.171 6.482 1.00 94.19 94 CYS A C 1
ATOM 786 O O . CYS A 1 94 ? -1.621 5.115 6.121 1.00 94.19 94 CYS A O 1
ATOM 788 N N . ASN A 1 95 ? -1.784 6.795 7.610 1.00 92.62 95 ASN A N 1
ATOM 789 C CA . ASN A 1 95 ? -0.760 6.277 8.513 1.00 92.62 95 ASN A CA 1
ATOM 790 C C . ASN A 1 95 ? -1.288 5.039 9.252 1.00 92.62 95 ASN A C 1
ATOM 792 O O . ASN A 1 95 ? -0.557 4.065 9.401 1.00 92.62 95 ASN A O 1
ATOM 796 N N . ALA A 1 96 ? -2.573 5.039 9.622 1.00 93.38 96 ALA A N 1
ATOM 797 C CA . ALA A 1 96 ? -3.242 3.896 10.246 1.00 93.38 96 ALA A CA 1
ATOM 798 C C . ALA A 1 96 ? -3.278 2.654 9.365 1.00 93.38 96 ALA A C 1
ATOM 800 O O . ALA A 1 96 ? -2.924 1.560 9.804 1.00 93.38 96 ALA A O 1
ATOM 801 N N . LEU A 1 97 ? -3.654 2.830 8.102 1.00 95.19 97 LEU A N 1
ATOM 802 C CA . LEU A 1 97 ? -3.629 1.748 7.129 1.00 95.19 97 LEU A CA 1
ATOM 803 C C . LEU A 1 97 ? -2.201 1.274 6.862 1.00 95.19 97 LEU A C 1
ATOM 805 O O . LEU A 1 97 ? -1.978 0.069 6.793 1.00 95.19 97 LEU A O 1
ATOM 809 N N . TRP A 1 98 ? -1.235 2.192 6.764 1.00 95.06 98 TRP A N 1
ATOM 810 C CA . TRP A 1 98 ? 0.153 1.810 6.531 1.00 95.06 98 TRP A CA 1
ATOM 811 C C . TRP A 1 98 ? 0.733 0.989 7.680 1.00 95.06 98 TRP A C 1
ATOM 813 O O . TRP A 1 98 ? 1.314 -0.055 7.422 1.00 95.06 98 TRP A O 1
ATOM 823 N N . GLN A 1 99 ? 0.498 1.378 8.934 1.00 93.19 99 GLN A N 1
ATOM 824 C CA . GLN A 1 99 ? 0.941 0.602 10.099 1.00 93.19 99 GLN A CA 1
ATOM 825 C C . GLN A 1 99 ? 0.379 -0.826 10.092 1.00 93.19 99 GLN A C 1
ATOM 827 O O . GLN A 1 99 ? 1.102 -1.781 10.375 1.00 93.19 99 GLN A O 1
ATOM 832 N N . ALA A 1 100 ? -0.896 -0.986 9.726 1.00 94.25 100 ALA A N 1
ATOM 833 C CA . ALA A 1 100 ? -1.506 -2.305 9.596 1.00 94.25 100 ALA A CA 1
ATOM 834 C C . ALA A 1 100 ? -0.881 -3.120 8.448 1.00 94.25 100 ALA A C 1
ATOM 836 O O . ALA A 1 100 ? -0.687 -4.326 8.595 1.00 94.25 100 ALA A O 1
ATOM 837 N N . VAL A 1 101 ? -0.543 -2.476 7.324 1.00 95.69 101 VAL A N 1
ATOM 838 C CA . VAL A 1 101 ? 0.177 -3.116 6.212 1.00 95.69 101 VAL A CA 1
ATOM 839 C C . VAL A 1 101 ? 1.588 -3.519 6.639 1.00 95.69 101 VAL A C 1
ATOM 841 O O . VAL A 1 101 ? 1.960 -4.665 6.425 1.00 95.69 101 VAL A O 1
ATOM 844 N N . GLU A 1 102 ? 2.352 -2.634 7.282 1.00 94.50 102 GLU A N 1
ATOM 845 C CA . GLU A 1 102 ? 3.708 -2.915 7.776 1.00 94.50 102 GLU A CA 1
ATOM 846 C C . GLU A 1 102 ? 3.739 -4.111 8.729 1.00 94.50 102 GLU A C 1
ATOM 848 O O . GLU A 1 102 ? 4.637 -4.943 8.636 1.00 94.50 102 GLU A O 1
ATOM 853 N N . ALA A 1 103 ? 2.743 -4.234 9.611 1.00 93.06 103 ALA A N 1
ATOM 854 C CA . ALA A 1 103 ? 2.611 -5.374 10.517 1.00 93.06 103 ALA A CA 1
ATOM 855 C C . ALA A 1 103 ? 2.265 -6.698 9.802 1.00 93.06 103 ALA A C 1
ATOM 857 O O . ALA A 1 103 ? 2.407 -7.768 10.394 1.00 93.06 103 ALA A O 1
ATOM 858 N N . ALA A 1 104 ? 1.786 -6.629 8.558 1.00 93.62 104 ALA A N 1
ATOM 859 C CA . ALA A 1 104 ? 1.362 -7.761 7.738 1.00 93.62 104 ALA A CA 1
ATOM 860 C C . ALA A 1 104 ? 2.361 -8.132 6.621 1.00 93.62 104 ALA A C 1
ATOM 862 O O . ALA A 1 104 ? 2.097 -9.081 5.873 1.00 93.62 104 ALA A O 1
ATOM 863 N N . LEU A 1 105 ? 3.460 -7.379 6.483 1.00 93.94 105 LEU A N 1
ATOM 864 C CA . LEU A 1 105 ? 4.568 -7.642 5.557 1.00 93.94 105 LEU A CA 1
ATOM 865 C C . LEU A 1 105 ? 5.596 -8.594 6.165 1.00 93.94 105 LEU A C 1
ATOM 867 O O . LEU A 1 105 ? 6.019 -9.505 5.414 1.00 93.94 105 LEU A O 1
#

Secondary structure (DSSP, 8-state):
---B--HHHHTTS-HHHHHHHHHH----TT-EEEETTEEEE-S-GGG--TTT-EE--BHHHHHHHHHHTT----EEEETTEEEETTEE--S-HHHHHHHHHHTT-

Foldseek 3Di:
DDFWADPVLVVPADPVLQVVQLVPDDDDQQWWWDQPHDIDGHNDPVPDPSVRIGTGDGPVRLVVLCVVVVNFDDWDADPQWTATPNDTDDSDPNRRSSVSSSVVD

Sequence (105 aa):
MKLRITYREVSRLSPEQVSTLRSWWQPQEGDYLSLDEHEEMVYFLNGINRTKAIPLLNLGQMVQFLDERKLLHTIEQRDGLWTVNNQFSDSELCNALWQAVEAAL

Organism: NCBI:txid1967502

Radius of gyration: 13.73 Å; chains: 1; bounding box: 29×26×39 Å

pLDDT: mean 91.73, std 6.52, range [64.19, 97.88]